Protein AF-A0A1V6K7P0-F1 (afdb_monomer_lite)

pLDDT: mean 86.74, std 11.8, range [39.75, 95.56]

Radius of gyration: 14.96 Å; chains: 1; bounding box: 37×22×46 Å

Structure (mmCIF, N/CA/C/O backbone):
data_AF-A0A1V6K7P0-F1
#
_entry.id   AF-A0A1V6K7P0-F1
#
loop_
_atom_site.group_PDB
_atom_site.id
_atom_site.type_symbol
_atom_site.label_atom_id
_atom_site.label_alt_id
_atom_site.label_comp_id
_atom_site.label_asym_id
_atom_site.label_entity_id
_atom_site.label_seq_id
_atom_site.pdbx_PDB_ins_code
_atom_site.Cartn_x
_atom_site.Cartn_y
_atom_site.Cartn_z
_atom_site.occupancy
_atom_site.B_iso_or_equiv
_atom_site.auth_seq_id
_atom_site.auth_comp_id
_atom_site.auth_asym_id
_atom_site.auth_atom_id
_atom_site.pdbx_PDB_model_num
ATOM 1 N N . MET A 1 1 ? 1.845 1.334 33.565 1.00 39.75 1 MET A N 1
ATOM 2 C CA . MET A 1 1 ? 1.960 0.194 32.643 1.00 39.75 1 MET A CA 1
ATOM 3 C C . MET A 1 1 ? 1.959 0.821 31.274 1.00 39.75 1 MET A C 1
ATOM 5 O O . MET A 1 1 ? 0.904 1.231 30.820 1.00 39.75 1 MET A O 1
ATOM 9 N N . ASP A 1 2 ? 3.148 1.073 30.750 1.00 50.16 2 ASP A N 1
ATOM 10 C CA . ASP A 1 2 ? 3.341 1.671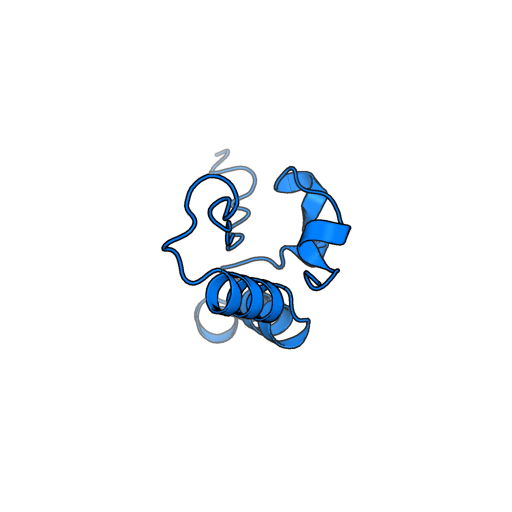 29.433 1.00 50.16 2 ASP A CA 1
ATOM 11 C C . ASP A 1 2 ? 3.699 0.516 28.494 1.00 50.16 2 ASP A C 1
ATOM 13 O O . ASP A 1 2 ? 4.861 0.188 28.263 1.00 50.16 2 ASP A O 1
ATOM 17 N N . GLU A 1 3 ? 2.683 -0.283 28.171 1.00 45.16 3 GLU A N 1
ATOM 18 C CA . GLU A 1 3 ? 2.819 -1.488 27.357 1.00 45.16 3 GLU A CA 1
ATOM 19 C C . GLU A 1 3 ? 2.781 -1.084 25.876 1.00 45.16 3 GLU A C 1
ATOM 21 O O . GLU A 1 3 ? 1.713 -1.002 25.284 1.00 45.16 3 GLU A O 1
ATOM 26 N N . GLY A 1 4 ? 3.943 -0.839 25.261 1.00 48.12 4 GLY A N 1
ATOM 27 C CA . GLY A 1 4 ? 4.080 -0.828 23.797 1.00 48.12 4 GLY A CA 1
ATOM 28 C C . GLY A 1 4 ? 3.373 0.324 23.069 1.00 48.12 4 GLY A C 1
ATOM 29 O O . GLY A 1 4 ? 2.559 0.066 22.188 1.00 48.12 4 GLY A O 1
ATOM 30 N N . ASP A 1 5 ? 3.742 1.561 23.408 1.00 51.75 5 ASP A N 1
ATOM 31 C CA . ASP A 1 5 ? 3.177 2.872 23.020 1.00 51.75 5 ASP A CA 1
ATOM 32 C C . ASP A 1 5 ? 2.515 3.075 21.637 1.00 51.75 5 ASP A C 1
ATOM 34 O O . ASP A 1 5 ? 1.705 3.986 21.506 1.00 51.75 5 ASP A O 1
ATOM 38 N N . GLN A 1 6 ? 2.794 2.274 20.606 1.00 60.78 6 GLN A N 1
ATOM 39 C CA . GLN A 1 6 ? 1.964 2.136 19.398 1.00 60.78 6 GLN A CA 1
ATOM 40 C C . GLN A 1 6 ? 2.533 0.997 18.536 1.00 60.78 6 GLN A C 1
ATOM 42 O O . GLN A 1 6 ? 3.489 1.180 17.781 1.00 60.78 6 GLN A O 1
ATOM 47 N N . LEU A 1 7 ? 1.957 -0.205 18.627 1.00 66.19 7 LEU A N 1
ATOM 48 C CA . LEU A 1 7 ? 2.224 -1.269 17.654 1.00 66.19 7 LEU A CA 1
ATOM 49 C C . LEU A 1 7 ? 1.602 -0.874 16.309 1.00 66.19 7 LEU A C 1
ATOM 51 O O . LEU A 1 7 ? 0.412 -1.079 16.085 1.00 66.19 7 LEU A O 1
ATOM 55 N N . LEU A 1 8 ? 2.416 -0.289 15.425 1.00 74.50 8 LEU A N 1
ATOM 56 C CA . LEU A 1 8 ? 1.972 0.179 14.108 1.00 74.50 8 LEU A CA 1
ATOM 57 C C . LEU A 1 8 ? 1.512 -0.958 13.193 1.00 74.50 8 LEU A C 1
ATOM 59 O O . LEU A 1 8 ? 0.706 -0.703 12.315 1.00 74.50 8 LEU A O 1
ATOM 63 N N . ASN A 1 9 ? 2.044 -2.178 13.361 1.00 82.38 9 ASN A N 1
ATOM 64 C CA . ASN A 1 9 ? 1.720 -3.372 12.568 1.00 82.38 9 ASN A CA 1
ATOM 65 C C . ASN A 1 9 ? 1.413 -3.057 11.088 1.00 82.38 9 ASN A C 1
ATOM 67 O O . ASN A 1 9 ? 0.353 -3.401 10.568 1.00 82.38 9 ASN A O 1
ATOM 71 N N . VAL A 1 10 ? 2.335 -2.361 10.419 1.00 81.81 10 VAL A N 1
ATOM 72 C CA . VAL A 1 10 ? 2.236 -2.049 8.989 1.00 81.81 10 VAL A CA 1
ATOM 73 C C . VAL A 1 10 ? 3.011 -3.104 8.213 1.00 81.81 10 VAL A C 1
ATOM 75 O O . VAL A 1 10 ? 4.131 -3.463 8.582 1.00 81.81 10 VAL A O 1
ATOM 78 N N . TYR A 1 11 ? 2.421 -3.618 7.138 1.00 80.62 11 TYR A N 1
ATOM 79 C CA . TYR A 1 11 ? 3.113 -4.531 6.237 1.00 80.62 11 TYR A CA 1
ATOM 80 C C . TYR A 1 11 ? 3.884 -3.740 5.176 1.00 80.62 11 TYR A C 1
ATOM 82 O O . TYR A 1 11 ? 3.287 -2.976 4.419 1.00 80.62 11 TYR A O 1
ATOM 90 N N . CYS A 1 12 ? 5.197 -3.958 5.092 1.00 83.62 12 CYS A N 1
ATOM 91 C CA . CYS A 1 12 ? 6.069 -3.277 4.136 1.00 83.62 12 CYS A CA 1
ATOM 92 C C . CYS A 1 12 ? 6.598 -4.253 3.082 1.00 83.62 12 CYS A C 1
ATOM 94 O O . CYS A 1 12 ? 7.015 -5.368 3.400 1.00 83.62 12 CYS A O 1
ATOM 96 N N . ALA A 1 13 ? 6.647 -3.803 1.830 1.00 87.44 13 ALA A N 1
ATOM 97 C CA . ALA A 1 13 ? 7.313 -4.498 0.738 1.00 87.44 13 ALA A CA 1
ATOM 98 C C . ALA A 1 13 ? 8.437 -3.608 0.193 1.00 87.44 13 ALA A C 1
ATOM 100 O O . ALA A 1 13 ? 8.229 -2.426 -0.056 1.00 87.44 13 ALA A O 1
ATOM 101 N N . MET A 1 14 ? 9.629 -4.175 0.010 1.00 86.81 14 MET A N 1
ATOM 102 C CA . MET A 1 14 ? 10.797 -3.458 -0.505 1.00 86.81 14 MET A CA 1
ATOM 103 C C . MET A 1 14 ? 11.345 -4.191 -1.724 1.00 86.81 14 MET A C 1
ATOM 105 O O . MET A 1 14 ? 11.660 -5.380 -1.656 1.00 86.81 14 MET A O 1
ATOM 109 N N . GLN A 1 15 ? 11.467 -3.479 -2.842 1.00 88.62 15 GLN A N 1
ATOM 110 C CA . GLN A 1 15 ? 12.046 -4.039 -4.059 1.00 88.62 15 GLN A CA 1
ATOM 111 C C . GLN A 1 15 ? 13.568 -4.043 -3.985 1.00 88.62 15 GLN A C 1
ATOM 113 O O . GLN A 1 15 ? 14.201 -3.089 -3.532 1.00 88.62 15 GLN A O 1
ATOM 118 N N . ILE A 1 16 ? 14.166 -5.124 -4.477 1.00 89.00 16 ILE A N 1
ATOM 119 C CA . ILE A 1 16 ? 15.613 -5.202 -4.662 1.00 89.00 16 ILE A CA 1
ATOM 120 C C . ILE A 1 16 ? 15.993 -4.309 -5.845 1.00 89.00 16 ILE A C 1
ATOM 122 O O . ILE A 1 16 ? 15.334 -4.338 -6.881 1.00 89.00 16 ILE A O 1
ATOM 126 N N . ASN A 1 17 ? 17.082 -3.548 -5.707 1.00 88.44 17 ASN A N 1
ATOM 127 C CA . ASN A 1 17 ? 17.573 -2.663 -6.761 1.00 88.44 17 ASN A CA 1
ATOM 128 C C . ASN A 1 17 ? 17.954 -3.459 -8.035 1.00 88.44 17 ASN A C 1
ATOM 130 O O . ASN A 1 17 ? 18.974 -4.163 -8.020 1.00 88.44 17 ASN A O 1
ATOM 134 N N . PRO A 1 18 ? 17.215 -3.302 -9.151 1.00 88.06 18 PRO A N 1
ATOM 135 C CA . PRO A 1 18 ? 17.458 -4.066 -10.373 1.00 88.06 18 PRO A CA 1
ATOM 136 C C . PRO A 1 18 ? 18.742 -3.644 -11.099 1.00 88.06 18 PRO A C 1
ATOM 138 O O . PRO A 1 18 ? 19.350 -4.456 -11.787 1.00 88.06 18 PRO A O 1
ATOM 141 N N . ALA A 1 19 ? 19.214 -2.405 -10.911 1.00 90.69 19 ALA A N 1
ATOM 142 C CA . ALA A 1 19 ? 20.476 -1.948 -11.500 1.00 90.69 19 ALA A CA 1
ATOM 143 C C . ALA A 1 19 ? 21.691 -2.652 -10.877 1.00 90.69 19 ALA A C 1
ATOM 145 O O . ALA A 1 19 ? 22.729 -2.794 -11.520 1.00 90.69 19 ALA A O 1
ATOM 146 N N . LYS A 1 20 ? 21.565 -3.095 -9.620 1.00 93.12 20 LYS A N 1
ATOM 147 C CA . LYS A 1 20 ? 22.607 -3.852 -8.919 1.00 93.12 20 LYS A CA 1
ATOM 148 C C . LYS A 1 20 ? 22.478 -5.361 -9.138 1.00 93.12 20 LYS A C 1
ATOM 150 O O . LYS A 1 20 ? 23.487 -6.060 -9.102 1.00 93.12 20 LYS A O 1
ATOM 155 N N . TYR A 1 21 ? 21.260 -5.851 -9.355 1.00 90.75 21 TYR A N 1
ATOM 156 C CA . TYR A 1 21 ? 20.959 -7.270 -9.518 1.00 90.75 21 TYR A CA 1
ATOM 157 C C . TYR A 1 21 ? 20.083 -7.480 -10.762 1.00 90.75 21 TYR A C 1
ATOM 159 O O . TYR A 1 21 ? 18.861 -7.487 -10.639 1.00 90.75 21 TYR A O 1
ATOM 167 N N . PRO A 1 22 ? 20.680 -7.643 -11.956 1.00 88.38 22 PRO A N 1
ATOM 168 C CA . PRO A 1 22 ? 19.925 -7.717 -13.209 1.00 88.38 22 PRO A CA 1
ATOM 169 C C . PRO A 1 22 ? 19.168 -9.042 -13.400 1.00 88.38 22 PRO A C 1
ATOM 171 O O . PRO A 1 22 ? 18.203 -9.079 -14.156 1.00 88.38 22 PRO A O 1
ATOM 174 N N . ASP A 1 23 ? 19.559 -10.108 -12.697 1.00 91.06 23 ASP A N 1
ATOM 175 C CA . ASP A 1 23 ? 18.981 -11.454 -12.850 1.00 91.06 23 ASP A CA 1
ATOM 176 C C . ASP A 1 23 ? 17.710 -11.684 -12.005 1.00 91.06 23 ASP A C 1
ATOM 178 O O . ASP A 1 23 ? 17.230 -12.812 -11.873 1.00 91.06 23 ASP A O 1
ATOM 182 N N . ILE A 1 24 ? 17.163 -10.630 -11.390 1.00 90.25 24 ILE A N 1
ATOM 183 C CA . ILE A 1 24 ? 15.934 -10.705 -10.589 1.00 90.25 24 ILE A CA 1
ATOM 184 C C . ILE A 1 24 ? 14.699 -10.445 -11.451 1.00 90.25 24 ILE A C 1
ATOM 186 O O . ILE A 1 24 ? 14.739 -9.703 -12.431 1.00 90.25 24 ILE A O 1
ATOM 190 N N . ASN A 1 25 ? 13.551 -10.970 -11.026 1.00 89.75 25 ASN A N 1
ATOM 191 C CA . ASN A 1 25 ? 12.276 -10.623 -11.645 1.00 89.75 25 ASN A CA 1
ATOM 192 C C . ASN A 1 25 ? 11.730 -9.303 -11.072 1.00 89.75 25 ASN A C 1
ATOM 194 O O . ASN A 1 25 ? 10.897 -9.293 -10.163 1.00 89.75 25 ASN A O 1
ATOM 198 N N . SER A 1 26 ? 12.231 -8.183 -11.593 1.00 89.88 26 SER A N 1
ATOM 199 C CA . SER A 1 26 ? 11.828 -6.837 -11.169 1.00 89.88 26 SER A CA 1
ATOM 200 C C . SER A 1 26 ? 10.380 -6.506 -11.534 1.00 89.88 26 SER A C 1
ATOM 202 O O . SER A 1 26 ? 9.711 -5.812 -10.774 1.00 89.88 26 SER A O 1
ATOM 204 N N . THR A 1 27 ? 9.865 -7.046 -12.643 1.00 91.44 27 THR A N 1
ATOM 205 C CA . THR A 1 27 ? 8.475 -6.840 -13.072 1.00 91.44 27 THR A CA 1
ATOM 206 C C . THR A 1 27 ? 7.486 -7.373 -12.040 1.00 91.44 27 THR A C 1
ATOM 208 O O . THR A 1 27 ? 6.622 -6.631 -11.590 1.00 91.44 27 THR A O 1
ATOM 211 N N . ILE A 1 28 ? 7.653 -8.619 -11.583 1.00 92.00 28 ILE A N 1
ATOM 212 C CA . ILE A 1 28 ? 6.754 -9.191 -10.569 1.00 92.00 28 ILE A CA 1
ATOM 213 C C . ILE A 1 28 ? 6.900 -8.465 -9.228 1.00 92.00 28 ILE A C 1
ATOM 215 O O . ILE A 1 28 ? 5.906 -8.233 -8.545 1.00 92.00 28 ILE A O 1
ATOM 219 N N . ALA A 1 29 ? 8.123 -8.087 -8.840 1.00 92.25 29 ALA A N 1
ATOM 220 C CA . ALA A 1 29 ? 8.344 -7.344 -7.599 1.00 92.25 29 ALA A CA 1
ATOM 221 C C . ALA A 1 29 ? 7.607 -5.993 -7.607 1.00 92.25 29 ALA A C 1
ATOM 223 O O . ALA A 1 29 ? 7.033 -5.588 -6.597 1.00 92.25 29 ALA A O 1
ATOM 224 N N . LYS A 1 30 ? 7.584 -5.330 -8.763 1.00 92.25 30 LYS A N 1
ATOM 225 C CA . LYS A 1 30 ? 6.837 -4.099 -8.997 1.00 92.25 30 LYS A CA 1
ATOM 226 C C . LYS A 1 30 ? 5.326 -4.308 -8.931 1.00 92.25 30 LYS A C 1
ATOM 228 O O . LYS A 1 30 ? 4.658 -3.589 -8.193 1.00 92.25 30 LYS A O 1
ATOM 233 N N . ASP A 1 31 ? 4.806 -5.309 -9.637 1.00 94.12 31 ASP A N 1
ATOM 234 C CA . ASP A 1 31 ? 3.376 -5.638 -9.617 1.00 94.12 31 ASP A CA 1
ATOM 235 C C . ASP A 1 31 ? 2.902 -5.980 -8.199 1.00 94.12 31 ASP A C 1
ATOM 237 O O . ASP A 1 31 ? 1.826 -5.558 -7.779 1.00 94.12 31 ASP A O 1
ATOM 241 N N . TRP A 1 32 ? 3.737 -6.681 -7.426 1.00 93.69 32 TRP A N 1
ATOM 242 C CA . TRP A 1 32 ? 3.465 -6.988 -6.026 1.00 93.69 32 TRP A CA 1
ATOM 243 C C . TRP A 1 32 ? 3.385 -5.733 -5.156 1.00 93.69 32 TRP A C 1
ATOM 245 O O . TRP A 1 32 ? 2.443 -5.595 -4.381 1.00 93.69 32 TRP A O 1
ATOM 255 N N . VAL A 1 33 ? 4.333 -4.799 -5.282 1.00 93.44 33 VAL A N 1
ATOM 256 C CA . VAL A 1 33 ? 4.263 -3.542 -4.520 1.00 93.44 33 VAL A CA 1
ATOM 257 C C . VAL A 1 33 ? 3.023 -2.739 -4.902 1.00 93.44 33 VAL A C 1
ATOM 259 O O . VAL A 1 33 ? 2.302 -2.307 -4.007 1.00 93.44 33 VAL A O 1
ATOM 262 N N . ASN A 1 34 ? 2.718 -2.620 -6.196 1.00 94.62 34 ASN A N 1
ATOM 263 C CA . ASN A 1 34 ? 1.523 -1.919 -6.675 1.00 94.62 34 ASN A CA 1
ATOM 264 C C . ASN A 1 34 ? 0.229 -2.555 -6.143 1.00 94.62 34 ASN A C 1
ATOM 266 O O . ASN A 1 34 ? -0.699 -1.848 -5.760 1.00 94.62 34 ASN A O 1
ATOM 270 N N . PHE A 1 35 ? 0.176 -3.888 -6.070 1.00 94.88 35 PHE A N 1
ATOM 271 C CA . PHE A 1 35 ? -0.920 -4.605 -5.426 1.00 94.88 35 PHE A CA 1
ATOM 272 C C . PHE A 1 35 ? -1.013 -4.262 -3.934 1.00 94.88 35 PHE A C 1
ATOM 274 O O . PHE A 1 35 ? -2.087 -3.900 -3.458 1.00 94.88 35 PHE A O 1
ATOM 281 N N . MET A 1 36 ? 0.104 -4.311 -3.205 1.00 93.81 36 MET A N 1
ATOM 282 C CA . MET A 1 36 ? 0.143 -4.049 -1.765 1.00 93.81 36 MET A CA 1
ATOM 283 C C . MET A 1 36 ? -0.305 -2.633 -1.390 1.00 93.81 36 MET A C 1
ATOM 285 O O . MET A 1 36 ? -0.951 -2.475 -0.358 1.00 93.81 36 MET A O 1
ATOM 289 N N . ILE A 1 37 ? 0.012 -1.617 -2.198 1.00 93.88 37 ILE A N 1
ATOM 290 C CA . ILE A 1 37 ? -0.387 -0.220 -1.941 1.00 93.88 37 ILE A CA 1
ATOM 291 C C . ILE A 1 37 ? -1.776 0.134 -2.491 1.00 93.88 37 ILE A C 1
ATOM 293 O O . ILE A 1 37 ? -2.248 1.247 -2.277 1.00 93.88 37 ILE A O 1
ATOM 297 N N . SER A 1 38 ? -2.440 -0.788 -3.195 1.00 95.38 38 SER A N 1
ATOM 298 C CA . SER A 1 38 ? -3.769 -0.535 -3.755 1.00 95.38 38 SER A CA 1
ATOM 299 C C . SER A 1 38 ? -4.820 -0.324 -2.663 1.00 95.38 38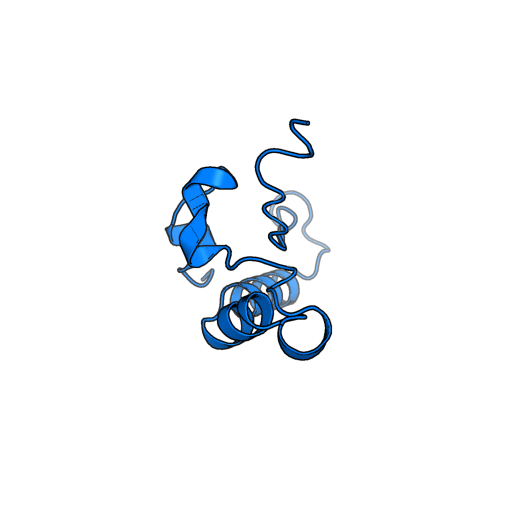 SER A C 1
ATOM 301 O O . SER A 1 38 ? -4.786 -0.972 -1.614 1.00 95.38 38 SER A O 1
ATOM 303 N N . ASP A 1 39 ? -5.800 0.538 -2.939 1.00 94.75 39 ASP A N 1
ATOM 304 C CA . ASP A 1 39 ? -6.854 0.888 -1.980 1.00 94.75 39 ASP A CA 1
ATOM 305 C C . ASP A 1 39 ? -7.607 -0.331 -1.44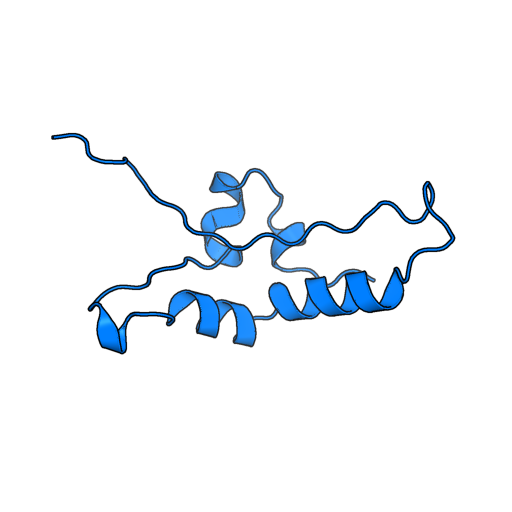4 1.00 94.75 39 ASP A C 1
ATOM 307 O O . ASP A 1 39 ? -7.965 -0.375 -0.269 1.00 94.75 39 ASP A O 1
ATOM 311 N N . ASP A 1 40 ? -7.867 -1.324 -2.292 1.00 95.56 40 ASP A N 1
ATOM 312 C CA . ASP A 1 40 ? -8.618 -2.514 -1.894 1.00 95.56 40 ASP A CA 1
ATOM 313 C C . ASP A 1 40 ? -7.799 -3.407 -0.958 1.00 95.56 40 ASP A C 1
ATOM 315 O O . ASP A 1 40 ? -8.313 -3.876 0.057 1.00 95.56 40 ASP A O 1
ATOM 319 N N . VAL A 1 41 ? -6.498 -3.563 -1.215 1.00 95.44 41 VAL A N 1
ATOM 320 C CA . VAL A 1 41 ? -5.611 -4.310 -0.313 1.00 95.44 41 VAL A CA 1
ATOM 321 C C . VAL A 1 41 ? -5.402 -3.560 1.000 1.00 95.44 41 VAL A C 1
ATOM 323 O O . VAL A 1 41 ? -5.431 -4.175 2.064 1.00 95.44 41 VAL A O 1
ATOM 326 N N . GLN A 1 42 ? -5.252 -2.236 0.963 1.00 94.25 42 GLN A N 1
ATOM 327 C CA . GLN A 1 42 ? -5.102 -1.420 2.171 1.00 94.25 42 GLN A CA 1
ATOM 328 C C . GLN A 1 42 ? -6.366 -1.436 3.047 1.00 94.25 42 GLN A C 1
ATOM 330 O O . GLN A 1 42 ? -6.253 -1.477 4.276 1.00 94.25 42 GLN A O 1
ATOM 335 N N . LYS A 1 43 ? -7.569 -1.483 2.451 1.00 94.25 43 LYS A N 1
ATOM 336 C CA . LYS A 1 43 ? -8.829 -1.710 3.190 1.00 94.25 43 LYS A CA 1
ATOM 337 C C . LYS A 1 43 ? -8.844 -3.074 3.876 1.00 94.25 43 LYS A C 1
ATOM 339 O O . LYS A 1 43 ? -9.222 -3.157 5.044 1.00 94.25 43 LYS A O 1
ATOM 344 N N . GLU A 1 44 ? -8.372 -4.106 3.188 1.00 94.50 44 GLU A N 1
ATOM 345 C CA . GLU A 1 44 ? -8.324 -5.471 3.719 1.00 94.50 44 GLU A CA 1
ATOM 346 C C . GLU A 1 44 ? -7.299 -5.635 4.835 1.00 94.50 44 GLU A C 1
ATOM 348 O O . GLU A 1 44 ? -7.573 -6.304 5.831 1.00 94.50 44 GLU A O 1
ATOM 353 N N . ILE A 1 45 ? -6.165 -4.944 4.744 1.0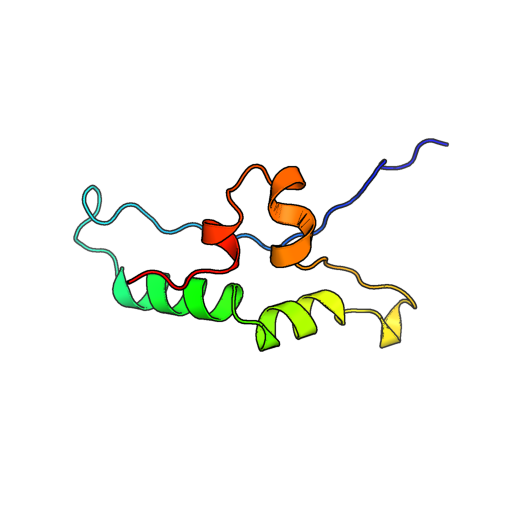0 92.81 45 ILE A N 1
ATOM 354 C CA . ILE A 1 45 ? -5.206 -4.838 5.846 1.00 92.81 45 ILE A CA 1
ATOM 355 C C . ILE A 1 45 ? -5.868 -4.166 7.058 1.00 92.81 45 ILE A C 1
ATOM 357 O O . ILE A 1 45 ? -5.790 -4.693 8.166 1.00 92.81 45 ILE A O 1
ATOM 361 N N . ALA A 1 46 ? -6.562 -3.043 6.850 1.00 91.69 46 ALA A N 1
ATOM 362 C CA . ALA A 1 46 ? -7.186 -2.273 7.926 1.00 91.69 46 ALA A CA 1
ATOM 363 C C . ALA A 1 46 ? -8.415 -2.952 8.562 1.00 91.69 46 ALA A C 1
ATOM 365 O O . ALA A 1 46 ? -8.804 -2.589 9.672 1.00 91.69 46 ALA A O 1
ATOM 366 N N . SER A 1 47 ? -9.048 -3.913 7.884 1.00 93.81 47 SER A N 1
ATOM 367 C CA . SER A 1 47 ? -10.185 -4.682 8.412 1.00 93.81 47 SER A CA 1
ATOM 368 C C . SER A 1 47 ? -9.765 -6.013 9.049 1.00 93.81 47 SER A C 1
ATOM 370 O O . SER A 1 47 ? -10.545 -6.640 9.778 1.00 93.81 47 SER A O 1
ATOM 372 N N . PHE A 1 48 ? -8.521 -6.447 8.828 1.00 94.06 48 PHE A N 1
ATOM 373 C CA . PHE A 1 48 ? -8.041 -7.745 9.274 1.00 94.06 48 PHE A CA 1
ATOM 374 C C . PHE A 1 48 ? -8.051 -7.882 10.802 1.00 94.06 48 PHE A C 1
ATOM 376 O O . PHE A 1 48 ? -7.452 -7.100 11.543 1.00 94.06 48 PHE A O 1
ATOM 383 N N . GLY A 1 49 ? -8.697 -8.948 11.279 1.00 92.19 49 GLY A N 1
ATOM 384 C CA . GLY A 1 49 ? -8.764 -9.296 12.696 1.00 92.19 49 GLY A CA 1
ATOM 385 C C . GLY A 1 49 ? -9.897 -8.624 13.475 1.00 92.19 49 GLY A C 1
ATOM 386 O O . GLY A 1 49 ? -10.189 -9.087 14.575 1.00 92.19 49 GLY A O 1
ATOM 387 N N . VAL A 1 50 ? -10.598 -7.637 12.902 1.00 93.31 50 VAL A N 1
ATOM 388 C CA . VAL A 1 50 ? -11.694 -6.922 13.583 1.00 93.31 50 VAL A CA 1
ATOM 389 C C . VAL A 1 50 ? -12.797 -7.877 14.036 1.00 93.31 50 VAL A C 1
ATOM 391 O O . VAL A 1 50 ? -13.169 -7.866 15.205 1.00 93.31 50 VAL A O 1
ATOM 394 N N . ASP A 1 51 ? -13.269 -8.752 13.148 1.00 94.25 51 ASP A N 1
ATOM 395 C CA . ASP A 1 51 ? -14.352 -9.702 13.449 1.00 94.25 51 ASP A CA 1
ATOM 396 C C . ASP A 1 51 ? -13.997 -10.669 14.595 1.00 94.25 51 ASP A C 1
ATOM 398 O O . ASP A 1 51 ? -14.828 -11.010 15.432 1.00 94.25 51 ASP A O 1
ATOM 402 N N . LYS A 1 52 ? -12.723 -11.070 14.682 1.00 95.12 52 LYS A N 1
ATOM 403 C CA . LYS A 1 52 ? -12.257 -12.081 15.641 1.00 95.12 52 LYS A CA 1
ATOM 404 C C . LYS A 1 52 ? -11.760 -11.497 16.965 1.00 95.12 52 LYS A C 1
ATOM 406 O O . LYS A 1 52 ? -11.902 -12.140 18.002 1.00 95.12 52 LYS A O 1
ATOM 411 N N . TYR A 1 53 ? -11.133 -10.325 16.928 1.00 91.75 53 TYR A N 1
ATOM 412 C CA . TYR A 1 53 ? -10.424 -9.728 18.065 1.00 91.75 53 TYR A CA 1
ATOM 413 C C . TYR A 1 53 ? -11.033 -8.396 18.526 1.00 91.75 53 TYR A C 1
ATOM 415 O O . TYR A 1 53 ? -10.552 -7.811 19.495 1.00 91.75 53 TYR A O 1
ATOM 423 N N . GLY A 1 54 ? -12.078 -7.907 17.849 1.00 91.81 54 GLY A N 1
ATOM 424 C CA . GLY A 1 54 ? -12.753 -6.642 18.155 1.00 91.81 54 GLY A CA 1
ATOM 425 C C . GLY A 1 54 ? -11.957 -5.388 17.780 1.00 91.81 54 GLY A C 1
ATOM 426 O O . GLY A 1 54 ? -12.412 -4.280 18.052 1.00 91.81 54 GLY A O 1
ATOM 427 N N . GLN A 1 55 ? -10.778 -5.545 17.173 1.00 88.44 55 GLN A N 1
ATOM 428 C CA . GLN A 1 55 ? -9.883 -4.461 16.769 1.00 88.44 55 GLN A CA 1
ATOM 429 C C . GLN A 1 55 ? -9.034 -4.885 15.559 1.00 88.44 55 GLN A C 1
ATOM 431 O O . GLN A 1 55 ? -8.787 -6.086 15.392 1.00 88.44 55 GLN A O 1
ATOM 436 N N . PRO A 1 56 ? -8.588 -3.936 14.717 1.00 90.25 56 PRO A N 1
ATOM 437 C CA . PRO A 1 56 ? -7.676 -4.246 13.626 1.00 90.25 56 PRO A CA 1
ATOM 438 C C . PRO A 1 56 ? -6.322 -4.697 14.178 1.00 90.25 56 PRO A C 1
ATOM 440 O O . PRO A 1 56 ? -5.805 -4.124 15.137 1.00 90.25 56 PRO A O 1
ATOM 443 N N . LEU A 1 57 ? -5.743 -5.732 13.570 1.00 89.62 57 LEU A N 1
ATOM 444 C CA . LEU A 1 57 ? -4.395 -6.186 13.922 1.00 89.62 57 LEU A CA 1
ATOM 445 C C . LEU A 1 57 ? -3.305 -5.463 13.132 1.00 89.62 57 LEU A C 1
ATOM 447 O O . LEU A 1 57 ? -2.171 -5.413 13.603 1.00 89.62 57 LEU A O 1
ATOM 451 N N . PHE A 1 58 ? -3.641 -4.928 11.958 1.00 89.94 58 PHE A N 1
ATOM 452 C CA . PHE A 1 58 ? -2.728 -4.223 11.063 1.00 89.94 58 PHE A CA 1
ATOM 453 C C . PHE A 1 58 ? -3.319 -2.877 10.650 1.00 89.94 58 PHE A C 1
ATOM 455 O O . PHE A 1 58 ? -4.538 -2.699 10.636 1.00 89.94 58 PHE A O 1
ATOM 462 N N . TYR A 1 59 ? -2.443 -1.939 10.299 1.00 87.94 59 TYR A N 1
ATOM 463 C CA . TYR A 1 59 ? -2.825 -0.578 9.936 1.00 87.94 59 TYR A CA 1
ATOM 464 C C . TYR A 1 59 ? -2.374 -0.246 8.512 1.00 87.94 59 TYR A C 1
ATOM 466 O O . TYR A 1 59 ? -1.342 -0.725 8.035 1.00 87.94 59 TYR A O 1
ATOM 474 N N . ALA A 1 60 ? -3.185 0.553 7.818 1.00 90.94 60 ALA A N 1
ATOM 475 C CA . ALA A 1 60 ? -2.931 0.934 6.435 1.00 90.94 60 ALA A CA 1
ATOM 476 C C . ALA A 1 60 ? -1.745 1.904 6.339 1.00 90.94 60 ALA A C 1
ATOM 478 O O . ALA A 1 60 ? -1.748 2.963 6.968 1.00 90.94 60 ALA A O 1
ATOM 479 N N . ALA A 1 61 ? -0.775 1.583 5.482 1.00 88.31 61 ALA A N 1
ATOM 480 C CA . ALA A 1 61 ? 0.413 2.402 5.254 1.00 88.31 61 ALA A CA 1
ATOM 481 C C . ALA A 1 61 ? 0.058 3.794 4.704 1.00 88.31 61 ALA A C 1
ATOM 483 O O . ALA A 1 61 ? 0.673 4.784 5.089 1.00 88.31 61 ALA A O 1
ATOM 484 N N . GLN A 1 62 ? -0.993 3.881 3.877 1.00 86.7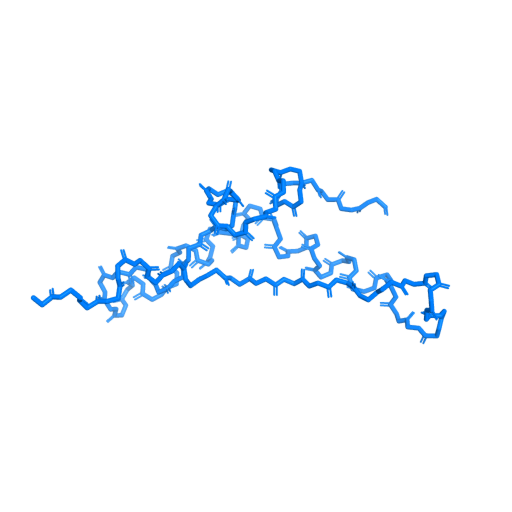5 62 GLN A N 1
ATOM 485 C CA . GLN A 1 62 ? -1.493 5.126 3.274 1.00 86.75 62 GLN A CA 1
ATOM 486 C C . GLN A 1 62 ? -1.811 6.230 4.301 1.00 86.75 62 GLN A C 1
ATOM 488 O O . GLN A 1 62 ? -1.718 7.410 3.981 1.00 86.75 62 GLN A O 1
ATOM 493 N N . LYS A 1 63 ? -2.190 5.868 5.535 1.00 83.31 63 LYS A N 1
ATOM 494 C CA . LYS A 1 63 ? -2.587 6.828 6.582 1.00 83.31 63 LYS A CA 1
ATOM 495 C C . LYS A 1 63 ? -1.483 7.145 7.587 1.00 83.31 63 LYS A C 1
ATOM 497 O O . LYS A 1 63 ? -1.634 8.084 8.361 1.00 83.31 63 LYS A O 1
ATOM 502 N N . ASP A 1 64 ? -0.404 6.369 7.582 1.00 84.69 64 ASP A N 1
ATOM 503 C CA . ASP A 1 64 ? 0.656 6.413 8.591 1.00 84.69 64 ASP A CA 1
ATOM 504 C C . ASP A 1 64 ? 2.060 6.445 7.951 1.00 84.69 64 ASP A C 1
ATOM 506 O O . ASP A 1 64 ? 3.042 6.045 8.580 1.00 84.69 64 ASP A O 1
ATOM 510 N N . TRP A 1 65 ? 2.179 6.940 6.711 1.00 87.50 65 TRP A N 1
ATOM 511 C CA . TRP A 1 65 ? 3.445 6.999 5.965 1.00 87.50 65 TRP A CA 1
ATOM 512 C C . TRP A 1 65 ? 4.561 7.721 6.740 1.00 87.50 65 TRP A C 1
ATOM 514 O O . TRP A 1 65 ? 5.700 7.251 6.766 1.00 87.50 65 TRP A O 1
ATOM 524 N N . GLU A 1 66 ? 4.221 8.794 7.468 1.00 88.00 66 GLU A N 1
ATOM 525 C CA . GLU A 1 66 ? 5.154 9.544 8.326 1.00 88.00 66 GLU A CA 1
ATOM 526 C C . GLU A 1 66 ? 5.763 8.655 9.408 1.00 88.00 66 GLU A C 1
ATOM 528 O O . GLU A 1 66 ? 6.955 8.736 9.706 1.00 88.00 66 GLU A O 1
ATOM 533 N N . LYS A 1 67 ? 4.942 7.776 9.988 1.00 83.88 67 LYS A N 1
ATOM 534 C CA . LYS A 1 67 ? 5.334 6.924 11.112 1.00 83.88 67 LYS A CA 1
ATOM 535 C C . LYS A 1 67 ? 6.228 5.768 10.681 1.00 83.88 67 LYS A C 1
ATOM 537 O O . LYS A 1 67 ? 7.001 5.273 11.495 1.00 83.88 67 LYS A O 1
ATOM 542 N N . ILE A 1 68 ? 6.136 5.349 9.419 1.00 84.69 68 ILE A N 1
ATOM 543 C CA . ILE A 1 68 ? 7.000 4.312 8.837 1.00 84.69 68 ILE A CA 1
ATOM 544 C C . ILE A 1 68 ? 8.216 4.894 8.094 1.00 84.69 68 ILE A C 1
ATOM 546 O O . ILE A 1 68 ? 9.047 4.130 7.608 1.00 84.69 68 ILE A O 1
ATOM 550 N N . GLY A 1 69 ? 8.357 6.226 8.047 1.00 87.00 69 GLY A N 1
ATOM 551 C CA . GLY A 1 69 ? 9.543 6.909 7.525 1.00 87.00 69 GLY A CA 1
ATOM 552 C C . GLY A 1 69 ? 9.680 6.886 6.000 1.00 87.00 69 GLY A C 1
ATOM 553 O O . GLY A 1 69 ? 10.804 6.923 5.501 1.00 87.00 69 GLY A O 1
ATOM 554 N N . VAL A 1 70 ? 8.563 6.813 5.275 1.00 88.56 70 VAL A N 1
ATOM 555 C CA . VAL A 1 70 ? 8.508 6.869 3.801 1.00 88.56 70 VAL A CA 1
ATOM 556 C C . VAL A 1 70 ? 7.741 8.109 3.354 1.00 88.56 70 VAL A C 1
ATOM 558 O O . VAL A 1 70 ? 7.176 8.814 4.179 1.00 88.56 70 VAL A O 1
ATOM 561 N N . THR A 1 71 ? 7.724 8.412 2.064 1.00 92.19 71 THR A N 1
ATOM 562 C CA . THR A 1 71 ? 6.899 9.490 1.498 1.00 92.19 71 THR A CA 1
ATOM 563 C C . THR A 1 71 ? 5.468 9.021 1.225 1.00 92.19 71 THR A C 1
ATOM 565 O O . THR A 1 71 ? 5.227 7.833 1.029 1.00 92.19 71 THR A O 1
ATOM 568 N N . GLU A 1 72 ? 4.506 9.948 1.154 1.00 92.25 72 GLU A N 1
ATOM 569 C CA . GLU A 1 72 ? 3.124 9.625 0.754 1.00 92.25 72 GLU A CA 1
ATOM 570 C C . GLU A 1 72 ? 3.081 8.916 -0.611 1.00 92.25 72 GLU A C 1
ATOM 572 O O . GLU A 1 72 ? 2.435 7.882 -0.751 1.00 92.25 72 GLU A O 1
ATOM 577 N N . ALA A 1 73 ? 3.871 9.393 -1.579 1.00 91.62 73 ALA A N 1
ATOM 578 C CA . ALA A 1 73 ? 3.960 8.791 -2.907 1.00 91.62 73 ALA A CA 1
ATOM 579 C C . ALA A 1 73 ? 4.404 7.316 -2.870 1.00 91.62 73 ALA A C 1
ATOM 581 O O . ALA A 1 73 ? 3.913 6.511 -3.650 1.00 91.62 73 ALA A O 1
ATOM 582 N N . GLU A 1 74 ? 5.280 6.917 -1.941 1.00 88.69 74 GLU A N 1
ATOM 583 C CA . GLU A 1 74 ? 5.709 5.513 -1.809 1.00 88.69 74 GLU A CA 1
ATOM 584 C C . GLU A 1 74 ? 4.586 4.568 -1.352 1.00 88.69 74 GLU A C 1
ATOM 586 O O . GLU A 1 74 ? 4.714 3.352 -1.508 1.00 88.69 74 GLU A O 1
ATOM 591 N N . VAL A 1 75 ? 3.492 5.103 -0.799 1.00 90.81 75 VAL A N 1
ATOM 592 C CA . VAL A 1 75 ? 2.339 4.321 -0.329 1.00 90.81 75 VAL A CA 1
ATOM 593 C C . VAL A 1 75 ? 1.060 4.569 -1.132 1.00 90.81 75 VAL A C 1
ATOM 595 O O . VAL A 1 75 ? 0.073 3.874 -0.894 1.00 90.81 75 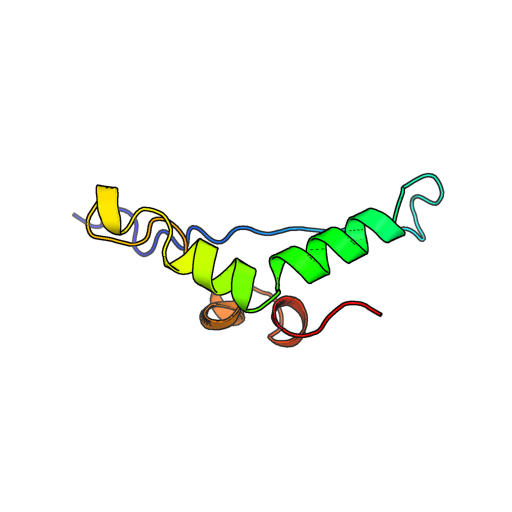VAL A O 1
ATOM 598 N N . THR A 1 76 ? 1.052 5.522 -2.069 1.00 90.81 76 THR A N 1
ATOM 599 C CA . THR A 1 76 ? -0.113 5.834 -2.917 1.00 90.81 76 THR A CA 1
ATOM 600 C C . THR A 1 76 ? 0.147 5.672 -4.405 1.00 90.81 76 THR A C 1
ATOM 602 O O . THR A 1 76 ? -0.777 5.320 -5.138 1.00 90.81 76 THR A O 1
ATOM 605 N N . ASP A 1 77 ? 1.374 5.915 -4.866 1.00 93.44 77 ASP A N 1
ATOM 606 C CA . ASP A 1 77 ? 1.662 6.048 -6.289 1.00 93.44 77 ASP A CA 1
ATOM 607 C C . ASP A 1 77 ? 2.207 4.725 -6.839 1.00 93.44 77 ASP A C 1
ATOM 609 O O . ASP A 1 77 ? 3.270 4.257 -6.415 1.00 93.44 77 ASP A O 1
ATOM 613 N N . PRO A 1 78 ? 1.519 4.102 -7.813 1.00 90.62 78 PRO A N 1
ATOM 614 C CA . PRO A 1 78 ? 2.026 2.904 -8.456 1.00 90.62 78 PRO A CA 1
ATOM 615 C C . PRO A 1 78 ? 3.367 3.171 -9.130 1.00 90.62 78 PRO A C 1
ATOM 617 O O . PRO A 1 78 ? 3.546 4.145 -9.864 1.00 90.62 78 PRO A O 1
ATOM 620 N N . ILE A 1 79 ? 4.300 2.248 -8.942 1.00 88.56 79 ILE A N 1
ATOM 621 C CA . ILE A 1 79 ? 5.592 2.296 -9.609 1.00 88.56 79 ILE A CA 1
ATOM 622 C C . ILE A 1 79 ? 5.368 2.082 -11.110 1.00 88.56 79 ILE A C 1
ATOM 624 O O . ILE A 1 79 ? 4.574 1.218 -11.507 1.00 88.56 79 ILE A O 1
ATOM 628 N N . ALA A 1 80 ? 6.067 2.883 -11.922 1.00 82.00 80 ALA A N 1
ATOM 629 C CA . ALA A 1 80 ? 5.971 2.945 -13.384 1.00 82.00 80 ALA A CA 1
ATOM 630 C C . ALA A 1 80 ? 6.852 1.938 -14.120 1.00 82.00 80 ALA A C 1
ATOM 632 O O . ALA A 1 80 ? 7.801 1.365 -13.539 1.00 82.00 80 ALA A O 1
#

Secondary structure (DSSP, 8-state):
----S------------TTT-TTS-HHHHHHHHHHHTSHHHHHHHHHTTHHHHSS-SS--GGG-HHHHT--HHHHHSPP-

Sequence (80 aa):
MDEGDQLLNVYCAMQINPAKYPDINSTIAKDWVNFMISDDVQKEIASFGVDKYGQPLFYAAQKDWEKIGVTEAEVTDPIA

Foldseek 3Di:
DCPPVDPQQEDDQDADDCVVPVPDPRVVSLVVQLVCLDPVNLVVQQCPCCVPPVHRPHHRCCVCVVVVPHDNCSNHPRDD